Protein AF-A0A1Y3L6M6-F1 (afdb_monomer)

Structure (mmCIF, N/CA/C/O backbone):
data_AF-A0A1Y3L6M6-F1
#
_entry.id   AF-A0A1Y3L6M6-F1
#
loop_
_atom_site.group_PDB
_atom_site.id
_atom_site.type_symbol
_atom_site.label_atom_id
_atom_site.label_alt_id
_atom_site.label_comp_id
_atom_site.label_asym_id
_atom_site.label_entity_id
_atom_site.label_seq_id
_atom_site.pdbx_PDB_ins_code
_at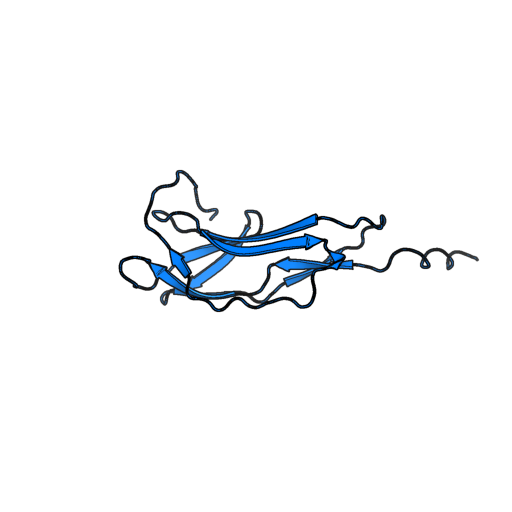om_site.Cartn_x
_atom_site.Cartn_y
_atom_site.Cartn_z
_atom_site.occupancy
_atom_site.B_iso_or_equiv
_atom_site.auth_seq_id
_atom_site.auth_comp_id
_atom_site.auth_asym_id
_atom_site.auth_atom_id
_atom_site.pdbx_PDB_model_num
ATOM 1 N N . MET A 1 1 ? 24.136 -10.661 -45.381 1.00 42.84 1 MET A N 1
ATOM 2 C CA . MET A 1 1 ? 23.139 -10.386 -44.324 1.00 42.84 1 MET A CA 1
ATOM 3 C C . MET A 1 1 ? 23.856 -9.898 -43.064 1.00 42.84 1 MET A C 1
ATOM 5 O O . MET A 1 1 ? 24.299 -10.741 -42.297 1.00 42.84 1 MET A O 1
ATOM 9 N N . PRO A 1 2 ? 24.032 -8.584 -42.835 1.00 43.69 2 PRO A N 1
ATOM 10 C CA . PRO A 1 2 ? 24.567 -8.085 -41.574 1.00 43.69 2 PRO A CA 1
ATOM 11 C C . PRO A 1 2 ? 23.488 -7.264 -40.852 1.00 43.69 2 PRO A C 1
ATOM 13 O O . PRO A 1 2 ? 23.435 -6.049 -40.976 1.00 43.69 2 PRO A O 1
ATOM 16 N N . ALA A 1 3 ? 22.595 -7.937 -40.126 1.00 48.28 3 ALA A N 1
ATOM 17 C CA . ALA A 1 3 ? 21.618 -7.298 -39.230 1.00 48.28 3 ALA A CA 1
ATOM 18 C C . ALA A 1 3 ? 21.857 -7.677 -37.752 1.00 48.28 3 ALA A C 1
ATOM 20 O O . ALA A 1 3 ? 21.025 -7.424 -36.891 1.00 48.28 3 ALA A O 1
ATOM 21 N N . LEU A 1 4 ? 23.007 -8.291 -37.454 1.00 48.91 4 LEU A N 1
ATOM 22 C CA . LEU A 1 4 ? 23.364 -8.847 -36.141 1.00 48.91 4 LEU A CA 1
ATOM 23 C C . LEU A 1 4 ? 24.325 -7.953 -35.331 1.00 48.91 4 LEU A C 1
ATOM 25 O O . LEU A 1 4 ? 24.891 -8.400 -34.341 1.00 48.91 4 LEU A O 1
ATOM 29 N N . LEU A 1 5 ? 24.504 -6.688 -35.729 1.00 48.50 5 LEU A N 1
ATOM 30 C CA . LEU A 1 5 ? 25.439 -5.734 -35.108 1.00 48.50 5 LEU A CA 1
ATOM 31 C C . LEU A 1 5 ? 24.755 -4.592 -34.324 1.00 48.50 5 LEU A C 1
ATOM 33 O O . LEU A 1 5 ? 25.382 -3.574 -34.063 1.00 48.50 5 LEU A O 1
ATOM 37 N N . LEU A 1 6 ? 23.488 -4.745 -33.918 1.00 45.31 6 LEU A N 1
ATOM 38 C CA . LEU A 1 6 ? 22.738 -3.701 -33.189 1.00 45.31 6 LEU A CA 1
ATOM 39 C C . LEU A 1 6 ? 22.472 -4.002 -31.701 1.00 45.31 6 LEU A C 1
ATOM 41 O O . LEU A 1 6 ? 21.790 -3.230 -31.040 1.00 45.31 6 LEU A O 1
ATOM 45 N N . LEU A 1 7 ? 23.033 -5.076 -31.136 1.00 48.97 7 LEU A N 1
ATOM 46 C CA . LEU A 1 7 ? 22.865 -5.409 -29.708 1.00 48.97 7 LEU A CA 1
ATOM 47 C C . LEU A 1 7 ? 24.037 -4.972 -28.809 1.00 48.97 7 LEU A C 1
ATOM 49 O O . LEU A 1 7 ? 24.056 -5.309 -27.629 1.00 48.97 7 LEU A O 1
ATOM 53 N N . GLN A 1 8 ? 25.010 -4.207 -29.319 1.00 49.69 8 GLN A N 1
ATOM 54 C CA . GLN A 1 8 ? 26.169 -3.762 -28.524 1.00 49.69 8 GLN A CA 1
ATOM 55 C C . GLN A 1 8 ? 25.938 -2.507 -27.668 1.00 49.69 8 GLN A C 1
ATOM 57 O O . GLN A 1 8 ? 26.877 -1.998 -27.066 1.00 49.69 8 GLN A O 1
ATOM 62 N N . GLY A 1 9 ? 24.708 -2.013 -27.540 1.00 52.62 9 GLY A N 1
ATOM 63 C CA . GLY A 1 9 ? 24.468 -0.816 -26.739 1.00 52.62 9 GLY A CA 1
ATOM 64 C C . GLY A 1 9 ? 23.020 -0.664 -26.330 1.00 52.62 9 GLY A C 1
ATOM 65 O O . GLY A 1 9 ? 22.339 0.177 -26.892 1.00 52.62 9 GLY A O 1
ATOM 66 N N . CYS A 1 10 ? 22.560 -1.521 -25.415 1.00 57.12 10 CYS A N 1
ATOM 67 C CA . CYS A 1 10 ? 21.504 -1.291 -24.415 1.00 57.12 10 CYS A CA 1
ATOM 68 C C . CYS A 1 10 ? 21.089 -2.654 -23.848 1.00 57.12 10 CYS A C 1
ATOM 70 O O . CYS A 1 10 ? 20.386 -3.425 -24.499 1.00 57.12 10 CYS A O 1
ATOM 72 N N . MET A 1 11 ? 21.533 -2.967 -22.630 1.00 56.09 11 MET A N 1
ATOM 73 C CA . MET A 1 11 ? 20.995 -4.112 -21.898 1.00 56.09 11 MET A CA 1
ATOM 74 C C . MET A 1 11 ? 19.552 -3.815 -21.474 1.00 56.09 11 MET A C 1
ATOM 76 O O . MET A 1 11 ? 19.265 -2.689 -21.054 1.00 56.09 11 MET A O 1
ATOM 80 N N . PRO A 1 12 ? 18.648 -4.805 -21.530 1.00 57.66 12 PRO A N 1
ATOM 81 C CA . PRO A 1 12 ? 17.304 -4.641 -21.004 1.00 57.66 12 PRO A CA 1
ATOM 82 C C . PRO A 1 12 ? 17.385 -4.358 -19.497 1.00 57.66 12 PRO A C 1
ATOM 84 O O . PRO A 1 12 ? 18.074 -5.071 -18.765 1.00 57.66 12 PRO A O 1
ATOM 87 N N . ARG A 1 13 ? 16.709 -3.308 -19.020 1.00 63.09 13 ARG A N 1
ATOM 88 C CA . ARG A 1 13 ? 16.744 -2.931 -17.599 1.00 63.09 13 ARG A CA 1
ATOM 89 C C . ARG A 1 13 ? 15.508 -3.465 -16.889 1.00 63.09 13 ARG A C 1
ATOM 91 O O . ARG A 1 13 ? 14.373 -3.215 -17.290 1.00 63.09 13 ARG A O 1
ATOM 98 N N . SER A 1 14 ? 15.717 -4.214 -15.811 1.00 61.31 14 SER A N 1
ATOM 99 C CA . SER A 1 14 ? 14.636 -4.560 -14.891 1.00 61.31 14 SER A CA 1
ATOM 100 C C . SER A 1 14 ? 14.338 -3.363 -13.997 1.00 61.31 14 SER A C 1
ATOM 102 O O . SER A 1 14 ? 15.238 -2.875 -13.319 1.00 61.31 14 SER A O 1
ATOM 104 N N . VAL A 1 15 ? 13.085 -2.924 -13.959 1.00 68.50 15 VAL A N 1
ATOM 105 C CA . VAL A 1 15 ? 12.618 -1.897 -13.025 1.00 68.50 15 VAL A CA 1
ATOM 106 C C . VAL A 1 15 ? 11.752 -2.578 -11.972 1.00 68.50 15 VAL A C 1
ATOM 108 O O . VAL A 1 15 ? 10.888 -3.406 -12.286 1.00 68.50 15 VAL A O 1
ATOM 111 N N . ILE A 1 16 ? 12.001 -2.264 -10.703 1.00 66.88 16 ILE A N 1
ATOM 112 C CA . ILE A 1 16 ? 11.103 -2.668 -9.621 1.00 66.88 16 ILE A CA 1
ATOM 113 C C . ILE A 1 16 ? 9.828 -1.838 -9.770 1.00 66.88 16 ILE A C 1
ATOM 115 O O . ILE A 1 16 ? 9.911 -0.618 -9.827 1.00 66.88 16 ILE A O 1
ATOM 119 N N . VAL A 1 17 ? 8.675 -2.498 -9.890 1.00 71.75 17 VAL A N 1
ATOM 120 C CA . VAL A 1 17 ? 7.369 -1.825 -10.000 1.00 71.75 17 VAL A CA 1
ATOM 121 C C . VAL A 1 17 ? 6.909 -1.398 -8.617 1.00 71.75 17 VAL A C 1
ATOM 123 O O . VAL A 1 17 ? 6.598 -0.240 -8.413 1.00 71.75 17 VAL A O 1
ATOM 126 N N . HIS A 1 18 ? 6.971 -2.316 -7.656 1.00 78.38 18 HIS A N 1
ATOM 127 C CA . HIS A 1 18 ? 6.827 -2.020 -6.238 1.00 78.38 18 HIS A CA 1
ATOM 128 C C . HIS A 1 18 ? 7.558 -3.082 -5.411 1.00 78.38 18 HIS A C 1
ATOM 130 O O . HIS A 1 18 ? 7.793 -4.213 -5.862 1.00 78.38 18 HIS A O 1
ATOM 136 N N . ASP A 1 19 ? 7.917 -2.713 -4.186 1.00 84.69 19 ASP A N 1
ATOM 137 C CA . ASP A 1 19 ? 8.391 -3.666 -3.188 1.00 84.69 19 ASP A CA 1
ATOM 138 C C . ASP A 1 19 ? 7.238 -4.545 -2.675 1.00 84.69 19 ASP A C 1
ATOM 140 O O . ASP A 1 19 ? 6.058 -4.304 -2.943 1.00 84.69 19 ASP A O 1
ATOM 144 N N . GLY A 1 20 ? 7.593 -5.619 -1.979 1.00 89.88 20 GLY A N 1
ATOM 145 C CA . GLY A 1 20 ? 6.629 -6.470 -1.303 1.00 89.88 20 GLY A CA 1
ATOM 146 C C . GLY A 1 20 ? 6.220 -5.892 0.047 1.00 89.88 20 GLY A C 1
ATOM 147 O O . GLY A 1 20 ? 6.923 -5.068 0.634 1.00 89.88 20 GLY A O 1
ATOM 148 N N . LEU A 1 21 ? 5.103 -6.380 0.567 1.00 93.69 21 LEU A N 1
ATOM 149 C CA . LEU A 1 21 ? 4.563 -5.998 1.864 1.00 93.69 21 LEU A CA 1
ATOM 150 C C . LEU A 1 21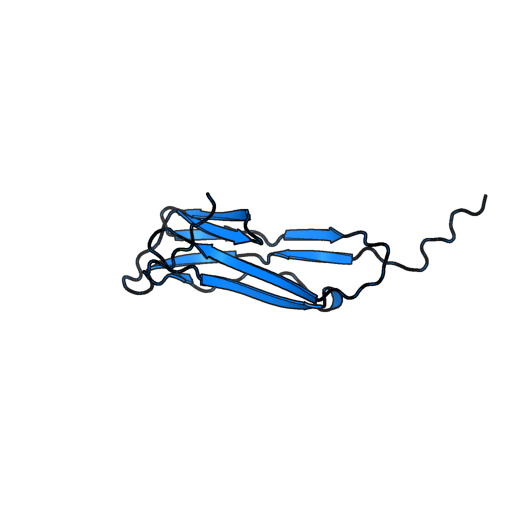 ? 4.052 -7.258 2.566 1.00 93.69 21 LEU A C 1
ATOM 152 O O . LEU A 1 21 ? 3.311 -8.028 1.965 1.00 93.69 21 LEU A O 1
ATOM 156 N N . ASP A 1 22 ? 4.454 -7.484 3.810 1.00 95.38 22 ASP A N 1
ATOM 157 C CA . ASP A 1 22 ? 3.959 -8.582 4.648 1.00 95.38 22 ASP A CA 1
ATOM 158 C C . ASP A 1 22 ? 3.771 -8.048 6.067 1.00 95.38 22 ASP A C 1
ATOM 160 O O . ASP A 1 22 ? 4.713 -7.970 6.853 1.00 95.38 22 ASP A O 1
ATOM 164 N N . THR A 1 23 ? 2.573 -7.544 6.348 1.00 94.81 23 THR A N 1
ATOM 165 C CA . THR A 1 23 ? 2.324 -6.698 7.520 1.00 94.81 23 THR A CA 1
ATOM 166 C C . THR A 1 23 ? 0.887 -6.805 8.023 1.00 94.81 23 THR A C 1
ATOM 168 O O . THR A 1 23 ? 0.026 -7.431 7.408 1.00 94.81 23 THR A O 1
ATOM 171 N N . THR A 1 24 ? 0.623 -6.171 9.161 1.00 97.00 24 THR A N 1
ATOM 172 C CA . THR A 1 24 ? -0.710 -5.918 9.700 1.00 97.00 24 THR A CA 1
ATOM 173 C C . THR A 1 24 ? -0.953 -4.414 9.780 1.00 97.00 24 THR A C 1
ATOM 175 O O . THR A 1 24 ? -0.120 -3.662 10.290 1.00 97.00 24 THR A O 1
ATOM 178 N N . VAL A 1 25 ? -2.116 -3.982 9.302 1.00 97.25 25 VAL A N 1
ATOM 179 C CA . VAL A 1 25 ? -2.599 -2.610 9.416 1.00 97.25 25 VAL A CA 1
ATOM 180 C C . VAL A 1 25 ? -3.508 -2.499 10.630 1.00 97.25 25 VAL A C 1
ATOM 182 O O . VAL A 1 25 ? -4.454 -3.271 10.791 1.00 97.25 25 VAL A O 1
ATOM 185 N N . VAL A 1 26 ? -3.230 -1.515 11.476 1.00 97.50 26 VAL A N 1
ATOM 186 C CA . VAL A 1 26 ? -3.981 -1.238 12.698 1.00 97.50 26 VAL A CA 1
ATOM 187 C C . VAL A 1 26 ? -4.379 0.228 12.760 1.00 97.50 26 VAL A C 1
ATOM 189 O O . VAL A 1 26 ? -3.743 1.098 12.166 1.00 97.50 26 VAL A O 1
ATOM 192 N N . ASP A 1 27 ? -5.416 0.522 13.528 1.00 96.50 27 ASP A N 1
ATOM 193 C CA . ASP A 1 27 ? -5.719 1.882 13.950 1.00 96.50 27 ASP A CA 1
ATOM 194 C C . ASP A 1 27 ? -4.644 2.334 14.948 1.00 96.50 27 ASP A C 1
ATOM 196 O O . ASP A 1 27 ? -4.371 1.655 15.944 1.00 96.50 27 ASP A O 1
ATOM 200 N N . ARG A 1 28 ? -3.999 3.474 14.683 1.00 95.44 28 ARG A N 1
ATOM 201 C CA . ARG A 1 28 ? -2.865 3.951 15.489 1.00 95.44 28 ARG A CA 1
ATOM 202 C C . ARG A 1 28 ? -3.237 4.199 16.951 1.00 95.44 28 ARG A C 1
ATOM 204 O O . ARG A 1 28 ? -2.376 4.050 17.817 1.00 95.44 28 ARG A O 1
ATOM 211 N N . HIS A 1 29 ? -4.488 4.567 17.221 1.00 94.19 29 HIS A N 1
ATOM 212 C CA . HIS A 1 29 ? -4.962 4.910 18.556 1.00 94.19 29 HIS A CA 1
ATOM 213 C C . HIS A 1 29 ? -5.471 3.682 19.313 1.00 94.19 29 HIS A C 1
ATOM 215 O O . HIS A 1 29 ? -5.016 3.402 20.419 1.00 94.19 29 HIS A O 1
ATOM 221 N N . THR A 1 30 ? -6.385 2.924 18.710 1.00 95.81 30 THR A N 1
ATOM 222 C CA . THR A 1 30 ? -7.014 1.765 19.370 1.00 95.81 30 THR A CA 1
ATOM 223 C C . THR A 1 30 ? -6.171 0.496 19.285 1.00 95.81 30 THR A C 1
ATOM 225 O O . THR A 1 30 ? -6.460 -0.470 19.988 1.00 95.81 30 THR A O 1
ATOM 228 N N . ARG A 1 31 ? -5.147 0.477 18.417 1.00 95.94 31 ARG A N 1
ATOM 229 C CA . ARG A 1 31 ? -4.329 -0.699 18.074 1.00 95.94 31 ARG A CA 1
ATOM 230 C C . ARG A 1 31 ? -5.131 -1.881 17.521 1.00 95.94 31 ARG A C 1
ATOM 232 O O . ARG A 1 31 ? -4.577 -2.967 17.367 1.00 95.94 31 ARG A O 1
ATOM 239 N N . GLN A 1 32 ? -6.408 -1.683 17.195 1.00 97.25 32 GLN A N 1
ATOM 240 C CA . GLN A 1 32 ? -7.241 -2.722 16.603 1.00 97.25 32 GLN A CA 1
ATOM 241 C C . GLN A 1 32 ? -6.890 -2.919 15.124 1.00 97.25 32 GLN A C 1
ATOM 243 O O . GLN A 1 32 ? -6.604 -1.932 14.438 1.00 97.25 32 GLN A O 1
ATOM 248 N N . PRO A 1 33 ? -6.930 -4.160 14.610 1.00 97.12 33 PRO A N 1
ATOM 249 C CA . PRO A 1 33 ? -6.716 -4.421 13.195 1.00 97.12 33 PRO A CA 1
ATOM 250 C C . PRO A 1 33 ? -7.748 -3.731 12.304 1.00 97.12 33 PRO A C 1
ATOM 252 O O . PRO A 1 33 ? -8.930 -3.648 12.642 1.00 97.12 33 PRO A O 1
ATOM 255 N N . LEU A 1 34 ? -7.300 -3.267 11.139 1.00 96.62 34 LEU A N 1
ATOM 256 C CA . LEU A 1 34 ? -8.143 -2.595 10.156 1.00 96.62 34 LEU A CA 1
ATOM 257 C C . LEU A 1 34 ? -8.309 -3.449 8.909 1.00 96.62 34 LEU A C 1
ATOM 259 O O . LEU A 1 34 ? -7.376 -3.602 8.125 1.00 96.62 34 LEU A O 1
ATOM 263 N N . ALA A 1 35 ? -9.527 -3.933 8.689 1.00 96.62 35 ALA A N 1
ATOM 264 C CA . ALA A 1 35 ? -9.900 -4.651 7.477 1.00 96.62 35 ALA A CA 1
ATOM 265 C C . ALA A 1 35 ? -10.200 -3.709 6.307 1.00 96.62 35 ALA A C 1
ATOM 267 O O . ALA A 1 35 ? -10.652 -2.581 6.520 1.00 96.62 35 ALA A O 1
ATOM 268 N N . GLY A 1 36 ? -10.005 -4.171 5.070 1.00 95.38 36 GLY A N 1
ATOM 269 C CA . GLY A 1 36 ? -10.364 -3.423 3.861 1.00 95.38 36 GLY A CA 1
ATOM 270 C C . GLY A 1 36 ? -9.580 -2.121 3.668 1.00 95.38 36 GLY A C 1
ATOM 271 O O . GLY A 1 36 ? -10.133 -1.146 3.170 1.00 95.38 36 GLY A O 1
ATOM 272 N N . VAL A 1 37 ? -8.328 -2.071 4.120 1.00 95.88 37 VAL A N 1
ATOM 273 C CA . VAL A 1 37 ? -7.376 -1.004 3.786 1.00 95.88 37 VAL A CA 1
ATOM 274 C C . VAL A 1 37 ? -6.823 -1.302 2.399 1.00 95.88 37 VAL A C 1
ATOM 276 O O . VAL A 1 37 ? -6.289 -2.389 2.189 1.00 95.88 37 VAL A O 1
ATOM 279 N N . SER A 1 38 ? -6.927 -0.357 1.471 1.00 96.19 38 SER A N 1
ATOM 280 C CA . SER A 1 38 ? -6.339 -0.466 0.135 1.00 96.19 38 SER A CA 1
ATOM 281 C C . SER A 1 38 ? -4.862 -0.091 0.180 1.00 96.19 38 SER A C 1
ATOM 283 O O . SER A 1 38 ? -4.514 0.980 0.674 1.00 96.19 38 SER A O 1
ATOM 285 N N . ILE A 1 39 ? -3.998 -0.949 -0.360 1.00 95.19 39 ILE A N 1
ATOM 286 C CA . ILE A 1 39 ? -2.614 -0.600 -0.684 1.00 95.19 39 ILE A CA 1
ATOM 287 C C . ILE A 1 39 ? -2.564 -0.182 -2.142 1.00 95.19 39 ILE A C 1
ATOM 289 O O . ILE A 1 39 ? -3.000 -0.928 -3.021 1.00 95.19 39 ILE A O 1
ATOM 293 N N . ILE A 1 40 ? -2.042 1.011 -2.380 1.00 93.25 40 ILE A N 1
ATOM 294 C CA . ILE A 1 40 ? -2.085 1.692 -3.664 1.00 93.25 40 ILE A CA 1
ATOM 295 C C . ILE A 1 40 ? -0.661 1.876 -4.172 1.00 93.25 40 ILE A C 1
ATOM 297 O O . ILE A 1 40 ? 0.186 2.385 -3.443 1.00 93.25 40 ILE A O 1
ATOM 301 N N . ASP A 1 41 ? -0.434 1.514 -5.428 1.00 89.88 41 ASP A N 1
ATOM 302 C CA . ASP A 1 41 ? 0.778 1.818 -6.185 1.00 89.88 41 ASP A CA 1
ATOM 303 C C . ASP A 1 41 ? 0.389 2.669 -7.398 1.00 89.88 41 ASP A C 1
ATOM 305 O O . ASP A 1 41 ? -0.460 2.266 -8.195 1.00 89.88 41 ASP A O 1
ATOM 309 N N . ALA A 1 42 ? 0.948 3.876 -7.509 1.00 85.12 42 ALA A N 1
ATOM 310 C CA . ALA A 1 42 ? 0.672 4.819 -8.601 1.00 85.12 42 ALA A CA 1
ATOM 311 C C . ALA A 1 42 ? -0.832 5.018 -8.933 1.00 85.12 42 ALA A C 1
ATOM 313 O O . ALA A 1 42 ? -1.210 5.182 -10.092 1.00 85.12 42 ALA A O 1
ATOM 314 N N . GLY A 1 43 ? -1.701 5.008 -7.915 1.00 86.62 43 GLY A N 1
ATOM 315 C CA . GLY A 1 43 ? -3.155 5.186 -8.059 1.00 86.62 43 GLY A CA 1
ATOM 316 C C . GLY A 1 43 ? -3.955 3.900 -8.298 1.00 86.62 43 GLY A C 1
ATOM 317 O O . GLY A 1 43 ? -5.181 3.957 -8.343 1.00 86.62 43 GLY A O 1
ATOM 318 N N . VAL A 1 44 ? -3.296 2.744 -8.401 1.00 89.88 44 VAL A N 1
ATOM 319 C CA . VAL A 1 44 ? -3.934 1.434 -8.590 1.00 89.88 44 VAL A CA 1
ATOM 320 C C . VAL A 1 44 ? -3.905 0.639 -7.289 1.00 89.88 44 VAL A C 1
ATOM 322 O O . VAL A 1 44 ? -2.869 0.552 -6.634 1.00 89.88 44 VAL A O 1
ATOM 325 N N . VAL A 1 45 ? -5.027 0.019 -6.921 1.00 93.12 45 VAL A N 1
ATOM 326 C CA . VAL A 1 45 ? -5.085 -0.890 -5.768 1.00 93.12 45 VAL A CA 1
ATOM 327 C C . VAL A 1 45 ? -4.362 -2.194 -6.111 1.00 93.12 45 VAL A C 1
ATOM 329 O O . VAL A 1 45 ? -4.771 -2.923 -7.012 1.00 93.12 45 VAL A O 1
ATOM 332 N N . VAL A 1 46 ? -3.292 -2.497 -5.376 1.00 92.94 46 VAL A N 1
ATOM 333 C CA . VAL A 1 46 ? -2.450 -3.690 -5.582 1.00 92.94 46 VAL A CA 1
ATOM 334 C C . VAL A 1 46 ? -2.637 -4.756 -4.503 1.00 92.94 46 VAL A C 1
ATOM 336 O O . VAL A 1 46 ? -2.343 -5.924 -4.741 1.00 92.94 46 VAL A O 1
ATOM 339 N N . ALA A 1 47 ? -3.154 -4.381 -3.332 1.00 94.69 47 AL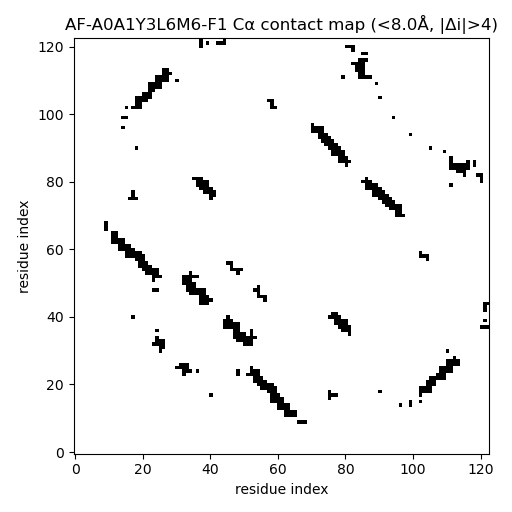A A N 1
ATOM 340 C CA . ALA A 1 47 ? -3.541 -5.309 -2.272 1.00 94.69 47 ALA A CA 1
ATOM 341 C C . ALA A 1 47 ? -4.624 -4.693 -1.378 1.00 94.69 47 ALA A C 1
ATOM 343 O O . ALA A 1 47 ? -4.810 -3.475 -1.355 1.00 94.69 47 ALA A O 1
ATOM 344 N N . ARG A 1 48 ? -5.318 -5.534 -0.605 1.00 96.44 48 ARG A N 1
ATOM 345 C CA . ARG A 1 48 ? -6.230 -5.094 0.455 1.00 96.44 48 ARG A CA 1
ATOM 346 C C . ARG A 1 48 ? -5.986 -5.873 1.737 1.00 96.44 48 ARG A C 1
ATOM 348 O O . ARG A 1 48 ? -5.641 -7.051 1.671 1.00 96.44 48 ARG A O 1
ATOM 355 N N . SER A 1 49 ? -6.187 -5.226 2.882 1.00 97.31 49 SER A N 1
ATOM 356 C CA . SER A 1 49 ? -6.104 -5.913 4.168 1.00 97.31 49 SER A CA 1
ATOM 357 C C . SER A 1 49 ? -7.308 -6.822 4.422 1.00 97.31 49 SER A C 1
ATOM 359 O O . SER A 1 49 ? -8.451 -6.466 4.111 1.00 97.31 49 SER A O 1
ATOM 361 N N . ASP A 1 50 ? -7.052 -7.994 4.998 1.00 97.06 50 ASP A N 1
ATOM 362 C CA . ASP A 1 50 ? -8.085 -8.965 5.367 1.00 97.06 50 ASP A CA 1
ATOM 363 C C . ASP A 1 50 ? -8.826 -8.588 6.668 1.00 97.06 50 ASP A C 1
ATOM 365 O O . ASP A 1 50 ? -8.597 -7.534 7.261 1.00 97.06 50 ASP A O 1
ATOM 369 N N . ALA A 1 51 ? -9.721 -9.459 7.144 1.00 95.75 51 ALA A N 1
ATOM 370 C CA . ALA A 1 51 ? -10.474 -9.247 8.386 1.00 95.75 51 ALA A CA 1
ATOM 371 C C . ALA A 1 51 ? -9.588 -9.089 9.641 1.00 95.75 51 ALA A C 1
ATOM 373 O O . ALA A 1 51 ? -10.024 -8.513 10.635 1.00 95.75 51 ALA A O 1
ATOM 374 N N . GLN A 1 52 ? -8.352 -9.590 9.598 1.00 97.19 52 GLN A N 1
ATOM 375 C CA . GLN A 1 52 ? -7.352 -9.486 10.661 1.00 97.19 52 GLN A CA 1
ATOM 376 C C . GLN A 1 5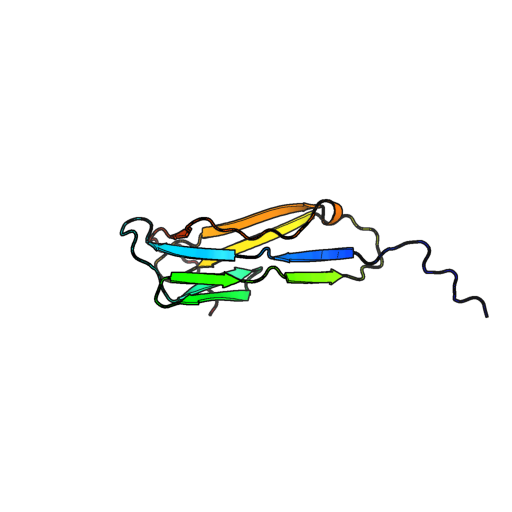2 ? -6.377 -8.325 10.418 1.00 97.19 52 GLN A C 1
ATOM 378 O O . GLN A 1 52 ? -5.368 -8.220 11.112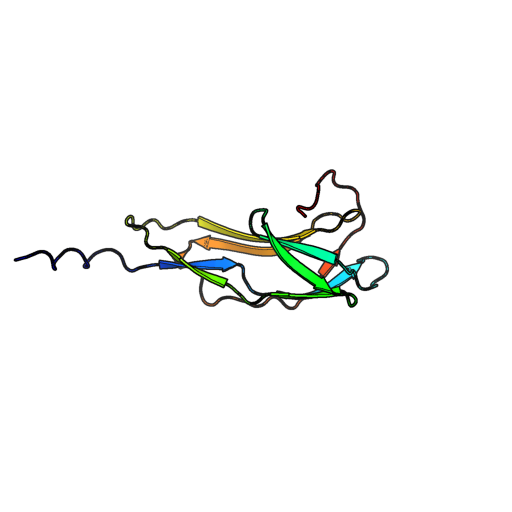 1.00 97.19 52 GLN A O 1
ATOM 383 N N . GLY A 1 53 ? -6.656 -7.465 9.435 1.00 96.31 53 GLY A N 1
ATOM 384 C CA . GLY A 1 53 ? -5.804 -6.354 9.034 1.00 96.31 53 GLY A CA 1
ATOM 385 C C . GLY A 1 53 ? -4.524 -6.771 8.316 1.00 96.31 53 GLY A C 1
ATOM 386 O O . GLY A 1 53 ? -3.671 -5.918 8.080 1.00 96.31 53 GLY A O 1
ATOM 387 N N . ARG A 1 54 ? -4.357 -8.046 7.955 1.00 97.44 54 ARG A N 1
ATOM 388 C CA . ARG A 1 54 ? -3.130 -8.541 7.322 1.00 97.44 54 ARG A CA 1
ATOM 389 C C . ARG A 1 54 ? -3.091 -8.170 5.854 1.00 97.44 54 ARG A C 1
ATOM 391 O O . ARG A 1 54 ? -4.105 -8.240 5.164 1.00 97.44 54 ARG A O 1
ATOM 398 N N . VAL A 1 55 ? -1.905 -7.825 5.376 1.00 96.88 55 VAL A N 1
ATOM 399 C CA . VAL A 1 55 ? -1.626 -7.546 3.972 1.00 96.88 55 VAL A CA 1
ATOM 400 C C . VAL A 1 55 ? -0.418 -8.359 3.548 1.00 96.88 55 VAL A C 1
ATOM 402 O O . VAL A 1 55 ? 0.640 -8.258 4.165 1.00 96.88 55 VAL A O 1
ATOM 405 N N . GLN A 1 56 ? -0.579 -9.112 2.463 1.00 95.75 56 GLN A N 1
ATOM 406 C CA . GLN A 1 56 ? 0.510 -9.791 1.778 1.00 95.75 56 GLN A CA 1
ATOM 407 C C . GLN A 1 56 ? 0.531 -9.358 0.316 1.00 95.75 56 GLN A C 1
ATOM 409 O O . GLN A 1 56 ? -0.447 -9.513 -0.413 1.00 95.75 56 GLN A O 1
ATOM 414 N N . LEU A 1 57 ? 1.662 -8.810 -0.102 1.00 93.88 57 LEU A N 1
ATOM 415 C CA . LEU A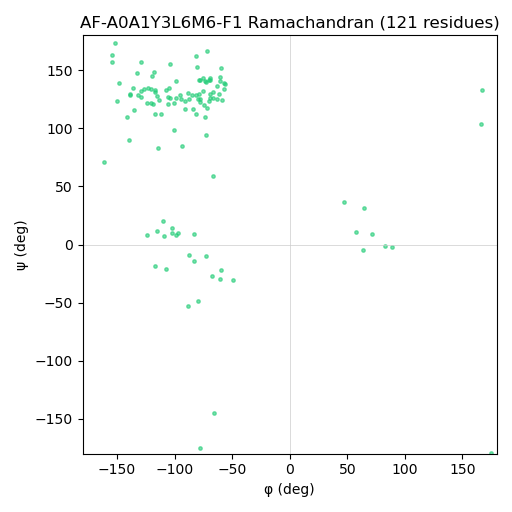 1 57 ? 1.939 -8.354 -1.452 1.00 93.88 57 LEU A CA 1
ATOM 416 C C . LEU A 1 57 ? 3.330 -8.851 -1.826 1.00 93.88 57 LEU A C 1
ATOM 418 O O . LEU A 1 57 ? 4.328 -8.462 -1.220 1.00 93.88 57 LEU A O 1
ATOM 422 N N . ALA A 1 58 ? 3.409 -9.717 -2.831 1.00 91.69 58 ALA A N 1
ATOM 423 C CA . ALA A 1 58 ? 4.695 -10.120 -3.375 1.00 91.69 58 ALA A CA 1
ATOM 424 C C . ALA A 1 58 ? 5.339 -8.936 -4.123 1.00 91.69 58 ALA A C 1
ATOM 426 O O . ALA A 1 58 ? 4.631 -8.200 -4.814 1.00 91.69 58 ALA A O 1
ATOM 427 N N . PRO A 1 59 ? 6.666 -8.745 -4.030 1.00 88.31 59 PRO A N 1
ATOM 428 C CA . PRO A 1 59 ? 7.348 -7.735 -4.828 1.00 88.31 59 PRO A CA 1
ATOM 429 C C . PRO A 1 59 ? 7.174 -8.031 -6.320 1.00 88.31 59 PRO A C 1
ATOM 431 O O . PRO A 1 59 ? 7.277 -9.186 -6.746 1.00 88.31 59 PRO A O 1
ATOM 434 N N . ARG A 1 60 ? 6.976 -6.989 -7.132 1.00 84.81 60 ARG A N 1
ATOM 435 C CA . ARG A 1 60 ? 6.811 -7.133 -8.584 1.00 84.81 60 ARG A CA 1
ATOM 436 C C . ARG A 1 60 ? 7.877 -6.357 -9.338 1.00 84.81 60 ARG A C 1
ATOM 438 O O . ARG A 1 60 ? 8.149 -5.189 -9.070 1.00 84.81 60 ARG A O 1
ATOM 445 N N . ARG A 1 61 ? 8.461 -7.014 -10.338 1.00 78.62 61 ARG A N 1
ATOM 446 C CA . ARG A 1 61 ? 9.443 -6.437 -11.261 1.00 78.62 61 ARG A CA 1
ATOM 447 C C . ARG A 1 61 ? 8.914 -6.518 -12.677 1.00 78.62 61 ARG A C 1
ATOM 449 O O . ARG A 1 61 ? 8.260 -7.494 -13.036 1.00 78.62 61 ARG A O 1
ATOM 456 N N . THR A 1 62 ? 9.225 -5.508 -13.473 1.00 74.25 62 THR A N 1
ATOM 457 C CA . THR A 1 62 ? 8.926 -5.505 -14.902 1.00 74.25 62 THR A CA 1
ATOM 458 C C . THR A 1 62 ? 10.204 -5.216 -15.662 1.00 74.25 62 THR A C 1
ATOM 460 O O . THR A 1 62 ? 10.965 -4.314 -15.312 1.00 74.25 62 THR A O 1
ATOM 463 N N . LEU A 1 63 ? 10.451 -6.001 -16.704 1.00 71.25 63 LEU A N 1
ATOM 464 C CA . LEU A 1 63 ? 11.508 -5.706 -17.653 1.00 71.25 63 LEU A CA 1
ATOM 465 C C . LEU A 1 63 ? 11.042 -4.552 -18.539 1.00 71.25 63 LEU A C 1
ATOM 467 O O . LEU A 1 63 ? 10.021 -4.677 -19.215 1.00 71.25 63 LEU A O 1
ATOM 471 N N . LYS A 1 64 ? 11.777 -3.441 -18.538 1.00 64.94 64 LYS A N 1
ATOM 472 C CA . LYS A 1 64 ? 11.540 -2.341 -19.469 1.00 64.94 64 LYS A CA 1
ATOM 473 C C . LYS A 1 64 ? 12.630 -2.346 -20.533 1.00 64.94 64 LYS A C 1
ATOM 475 O O . LYS A 1 64 ? 13.823 -2.266 -20.240 1.00 64.94 64 LYS A O 1
ATOM 480 N N . LEU A 1 65 ? 12.192 -2.476 -21.780 1.00 61.91 65 LEU A N 1
ATOM 481 C CA . LEU A 1 65 ? 13.038 -2.370 -22.962 1.00 61.91 65 LEU A CA 1
ATOM 482 C C . LEU A 1 65 ? 12.982 -0.923 -23.440 1.00 61.91 65 LEU A C 1
ATOM 484 O O . LEU A 1 65 ? 12.150 -0.570 -24.271 1.00 61.91 65 LEU A O 1
ATOM 488 N N . GLU A 1 66 ? 13.823 -0.074 -22.858 1.00 58.44 66 GLU A N 1
ATOM 489 C CA . GLU A 1 66 ? 13.922 1.326 -23.262 1.00 58.44 66 GLU A CA 1
ATOM 490 C C . GLU A 1 66 ? 15.159 1.497 -24.162 1.00 58.44 66 GLU A C 1
ATOM 492 O O . GLU A 1 66 ? 16.263 1.143 -23.747 1.00 58.44 66 GLU A O 1
ATOM 497 N N . PRO A 1 67 ? 14.997 1.986 -25.409 1.00 51.44 67 PRO A N 1
ATOM 498 C CA . PRO A 1 67 ? 16.084 2.077 -26.390 1.00 51.44 67 PRO A CA 1
ATOM 499 C C . PRO A 1 67 ? 17.096 3.189 -26.083 1.00 51.44 67 PRO A C 1
ATOM 501 O O . PRO A 1 67 ? 18.141 3.268 -26.723 1.00 51.44 67 PRO A O 1
ATOM 504 N N . LEU A 1 68 ? 16.792 4.062 -25.122 1.00 52.44 68 LEU A N 1
ATOM 505 C CA . LEU A 1 68 ? 17.677 5.122 -24.664 1.00 52.44 68 LEU A CA 1
ATOM 506 C C . LEU A 1 68 ? 18.228 4.722 -23.296 1.00 52.44 68 LEU A C 1
ATOM 508 O O . LEU A 1 68 ? 17.458 4.427 -22.383 1.00 52.44 68 LEU A O 1
ATOM 512 N N . MET A 1 69 ? 19.558 4.736 -23.152 1.00 52.12 69 MET A N 1
ATOM 513 C CA . MET A 1 69 ? 20.280 4.545 -21.887 1.00 52.12 69 MET A CA 1
ATOM 514 C C . MET A 1 69 ? 20.020 5.714 -20.920 1.00 52.12 69 MET A C 1
ATOM 516 O O . MET A 1 69 ? 20.941 6.411 -20.512 1.00 52.12 69 MET A O 1
ATOM 520 N N . GLY A 1 70 ? 18.767 5.962 -20.555 1.00 56.50 70 GLY A N 1
ATOM 521 C CA . GLY A 1 70 ? 18.411 6.943 -19.544 1.00 56.50 70 GLY A CA 1
ATOM 522 C C . GLY A 1 70 ? 18.519 6.310 -18.167 1.00 56.50 70 GLY A C 1
ATOM 523 O O . GLY A 1 70 ? 17.816 5.343 -17.861 1.00 56.50 70 GLY A O 1
ATOM 524 N N . GLU A 1 71 ? 19.414 6.820 -17.329 1.00 62.16 71 GLU A N 1
ATOM 525 C CA . GLU A 1 71 ? 19.163 6.760 -15.893 1.00 62.16 71 GLU A CA 1
ATOM 526 C C . GLU A 1 71 ? 17.852 7.512 -15.654 1.00 62.16 71 GLU A C 1
ATOM 528 O O . GLU A 1 71 ? 17.677 8.646 -16.104 1.00 62.16 71 GLU A O 1
ATOM 533 N N . ALA A 1 72 ? 16.891 6.849 -15.024 1.00 67.62 72 ALA A N 1
ATOM 534 C CA . ALA A 1 72 ? 15.613 7.449 -14.679 1.00 67.62 72 ALA A CA 1
ATOM 535 C C . ALA A 1 72 ? 15.516 7.491 -13.162 1.00 67.62 72 ALA A C 1
ATOM 537 O O . ALA A 1 72 ? 15.725 6.470 -12.504 1.00 67.62 72 ALA A O 1
ATOM 538 N N . ASN A 1 73 ? 15.220 8.663 -12.606 1.00 69.81 73 ASN A N 1
ATOM 539 C CA . ASN A 1 73 ? 14.915 8.767 -11.189 1.00 69.81 73 ASN A CA 1
ATOM 540 C C . ASN A 1 73 ? 13.517 8.178 -10.990 1.00 69.81 73 ASN A C 1
ATOM 542 O O . ASN A 1 73 ? 12.527 8.716 -11.487 1.00 69.81 73 ASN A O 1
ATOM 546 N N . VAL A 1 74 ? 13.458 7.024 -10.342 1.00 71.94 74 VAL A N 1
ATOM 547 C CA . VAL A 1 74 ? 12.224 6.310 -10.051 1.00 71.94 74 VAL A CA 1
ATOM 548 C C . VAL A 1 74 ? 11.842 6.630 -8.614 1.00 71.94 74 VAL A C 1
ATOM 550 O O . VAL A 1 74 ? 12.691 6.743 -7.732 1.00 71.94 74 VAL A O 1
ATOM 553 N N . MET A 1 75 ? 10.547 6.805 -8.386 1.00 76.31 75 MET A N 1
ATOM 554 C CA . MET A 1 75 ? 9.963 6.859 -7.057 1.00 76.31 75 MET A CA 1
ATOM 555 C C . MET A 1 75 ? 8.939 5.736 -6.976 1.00 76.31 75 MET A C 1
ATOM 557 O O . MET A 1 75 ? 8.017 5.675 -7.786 1.00 76.31 75 MET A O 1
ATOM 561 N N . LEU A 1 76 ? 9.134 4.842 -6.018 1.00 77.94 76 LEU A N 1
ATOM 562 C CA . LEU A 1 76 ? 8.206 3.780 -5.665 1.00 77.94 76 LEU A CA 1
ATOM 563 C C . LEU A 1 76 ? 7.527 4.210 -4.380 1.00 77.94 76 LEU A C 1
ATOM 565 O O . LEU A 1 76 ? 8.221 4.542 -3.419 1.00 77.94 76 LEU A O 1
ATOM 569 N N . ASN A 1 77 ? 6.201 4.221 -4.370 1.00 86.44 77 ASN A N 1
ATOM 570 C CA . ASN A 1 77 ? 5.436 4.602 -3.196 1.00 86.44 77 ASN A CA 1
ATOM 571 C C . ASN A 1 77 ? 4.208 3.702 -3.079 1.00 86.44 77 ASN A C 1
ATOM 573 O O . ASN A 1 77 ? 3.282 3.812 -3.881 1.00 86.44 77 ASN A O 1
ATOM 577 N N . LEU A 1 78 ? 4.215 2.826 -2.076 1.00 91.50 78 LEU A N 1
ATOM 578 C CA . LEU A 1 78 ? 3.016 2.136 -1.631 1.00 91.50 78 LEU A CA 1
ATOM 579 C C . LEU A 1 78 ? 2.313 3.002 -0.594 1.00 91.50 78 LEU A C 1
ATOM 581 O O . LEU A 1 78 ? 2.892 3.350 0.436 1.00 91.50 78 LEU A O 1
ATOM 585 N N . LEU A 1 79 ? 1.042 3.289 -0.840 1.00 93.31 79 LEU A N 1
ATOM 586 C CA . LEU A 1 79 ? 0.197 4.090 0.034 1.00 93.31 79 LEU A CA 1
ATOM 587 C C . LEU A 1 79 ? -0.911 3.217 0.626 1.00 93.31 79 LEU A C 1
ATOM 589 O O . LEU A 1 79 ? -1.681 2.612 -0.114 1.00 93.31 79 LEU A O 1
ATOM 593 N N . ALA A 1 80 ? -1.025 3.172 1.950 1.00 94.75 80 ALA A N 1
ATOM 594 C CA . ALA A 1 80 ? -2.187 2.600 2.617 1.00 94.75 80 ALA A CA 1
ATOM 595 C C . ALA A 1 80 ? -3.295 3.649 2.731 1.00 94.75 80 ALA A C 1
ATOM 597 O O . ALA A 1 80 ? -3.070 4.756 3.227 1.00 94.75 80 ALA A O 1
ATOM 598 N N . CYS A 1 81 ? -4.497 3.288 2.294 1.00 94.62 81 CYS A N 1
ATOM 599 C CA . CYS A 1 81 ? -5.655 4.166 2.283 1.00 94.62 81 CYS A CA 1
ATOM 600 C C . CYS A 1 81 ? -6.900 3.438 2.784 1.00 94.62 81 CYS A C 1
ATOM 602 O O . CYS A 1 81 ? -7.184 2.304 2.392 1.00 94.62 81 CYS A O 1
ATOM 604 N N . LYS A 1 82 ? -7.657 4.106 3.652 1.00 93.88 82 LYS A N 1
ATOM 605 C CA . LYS A 1 82 ? -8.971 3.662 4.109 1.00 93.88 82 LYS A CA 1
ATOM 606 C C . LYS A 1 82 ? -9.838 4.881 4.400 1.00 93.88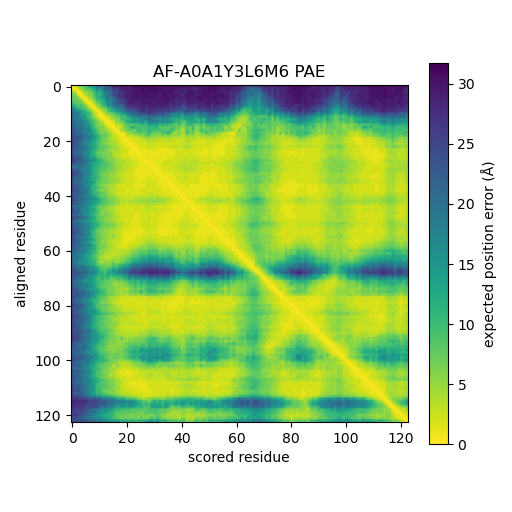 82 LYS A C 1
ATOM 608 O O . LYS A 1 82 ? -9.364 5.827 5.023 1.00 93.88 82 LYS A O 1
ATOM 613 N N . ASP A 1 83 ? -11.108 4.833 4.018 1.00 90.75 83 ASP A N 1
ATOM 614 C CA . ASP A 1 83 ? -12.044 5.921 4.303 1.00 90.75 83 ASP A CA 1
ATOM 615 C C . ASP A 1 83 ? -12.128 6.213 5.810 1.00 90.75 83 ASP A C 1
ATOM 617 O O . ASP A 1 83 ? -12.215 5.305 6.641 1.00 90.75 83 ASP A O 1
ATOM 621 N N . GLY A 1 84 ? -12.077 7.500 6.163 1.00 90.19 84 GLY A N 1
ATOM 622 C CA . GLY A 1 84 ? -12.016 7.969 7.553 1.00 90.19 84 GLY A CA 1
ATOM 623 C C . GLY A 1 84 ? -10.611 7.972 8.174 1.00 90.19 84 GLY A C 1
ATOM 624 O O . GLY A 1 84 ? -10.458 8.409 9.320 1.00 90.19 84 GLY A O 1
ATOM 625 N N . TYR A 1 85 ? -9.589 7.535 7.434 1.00 92.81 85 TYR A N 1
ATOM 626 C CA . TYR A 1 85 ? -8.185 7.563 7.841 1.00 92.81 85 TYR A CA 1
ATOM 627 C C . TYR A 1 85 ? -7.359 8.438 6.898 1.00 92.81 85 TYR A C 1
ATOM 629 O O . TYR A 1 85 ? -7.627 8.522 5.700 1.00 92.81 85 TYR A O 1
ATOM 637 N N . ALA A 1 86 ? -6.319 9.062 7.445 1.00 91.62 86 ALA A N 1
ATOM 638 C CA . ALA A 1 86 ? -5.331 9.763 6.647 1.00 91.62 86 ALA A CA 1
ATOM 639 C C . ALA A 1 86 ? -4.512 8.735 5.841 1.00 91.62 86 ALA A C 1
ATOM 641 O O . ALA A 1 86 ? -4.004 7.778 6.439 1.00 91.62 86 ALA A O 1
ATOM 642 N N . PRO A 1 87 ? -4.357 8.912 4.516 1.00 91.38 87 PRO A N 1
ATOM 643 C CA . PRO A 1 87 ? -3.479 8.079 3.712 1.00 91.38 87 PRO A CA 1
ATOM 644 C C . PRO A 1 87 ? -2.054 8.129 4.250 1.00 91.38 87 PRO A C 1
ATOM 646 O O . PRO A 1 87 ? -1.561 9.198 4.620 1.00 91.38 87 PRO A O 1
ATOM 649 N N . GLN A 1 88 ? -1.389 6.980 4.277 1.00 91.56 88 GLN A N 1
ATOM 650 C CA . GLN A 1 88 ? -0.054 6.860 4.849 1.00 91.56 88 GLN A CA 1
ATOM 651 C C . GLN A 1 88 ? 0.880 6.112 3.897 1.00 91.56 88 GLN A C 1
ATOM 653 O O . GLN A 1 88 ? 0.518 5.025 3.444 1.00 91.56 88 GLN A O 1
ATOM 658 N N . PRO A 1 89 ? 2.071 6.653 3.585 1.00 91.38 89 PRO A N 1
ATOM 659 C CA . PRO A 1 89 ? 3.084 5.904 2.853 1.00 91.38 89 PRO A CA 1
ATOM 660 C C . PRO A 1 89 ? 3.578 4.743 3.723 1.00 91.38 89 PRO A C 1
ATOM 662 O O . PRO A 1 89 ? 3.879 4.924 4.905 1.00 91.38 89 PRO A O 1
ATOM 665 N N . VAL A 1 90 ? 3.617 3.542 3.149 1.00 91.38 90 VAL A N 1
ATOM 666 C CA . VAL A 1 90 ? 3.994 2.297 3.849 1.00 91.38 90 VAL A CA 1
ATOM 667 C C . VAL A 1 90 ? 5.245 1.648 3.283 1.00 91.38 90 VAL A C 1
ATOM 669 O O . VAL A 1 90 ? 5.879 0.846 3.960 1.00 91.38 90 VAL A O 1
ATOM 672 N N . ALA A 1 91 ? 5.619 2.013 2.062 1.00 87.12 91 ALA A N 1
ATOM 673 C CA . ALA A 1 91 ? 6.924 1.730 1.499 1.00 87.12 91 ALA A CA 1
ATOM 674 C C . ALA A 1 91 ? 7.261 2.848 0.521 1.00 87.12 91 ALA A C 1
ATOM 676 O O . ALA A 1 91 ? 6.504 3.081 -0.418 1.00 87.12 91 ALA A O 1
ATOM 677 N N . GLU A 1 92 ? 8.391 3.518 0.719 1.00 84.00 92 GLU A N 1
ATOM 678 C CA . GLU A 1 92 ? 8.877 4.540 -0.201 1.00 84.00 92 GLU A CA 1
ATOM 679 C C . GLU A 1 92 ? 10.329 4.255 -0.568 1.00 84.00 92 GLU A C 1
ATOM 681 O O . GLU A 1 92 ? 11.173 4.003 0.294 1.00 84.00 92 GLU A O 1
ATOM 686 N N . ARG A 1 93 ? 10.631 4.299 -1.863 1.00 77.88 93 ARG A N 1
ATOM 687 C CA . ARG A 1 93 ? 12.005 4.281 -2.359 1.00 77.88 93 ARG A CA 1
ATOM 688 C C . ARG A 1 93 ? 12.144 5.262 -3.494 1.00 77.88 93 ARG A C 1
ATOM 690 O O . ARG A 1 93 ? 11.427 5.160 -4.485 1.00 77.88 93 ARG A O 1
ATOM 697 N N . ARG A 1 94 ? 13.143 6.127 -3.399 1.00 79.31 94 ARG A N 1
ATOM 698 C CA . ARG A 1 94 ? 13.525 7.055 -4.456 1.00 79.31 94 ARG A CA 1
ATOM 699 C C . ARG A 1 94 ? 14.985 6.837 -4.819 1.00 79.31 94 ARG A C 1
ATOM 701 O O . ARG A 1 94 ? 15.822 6.725 -3.928 1.00 79.31 94 ARG A O 1
ATOM 708 N N . GLY A 1 95 ? 15.289 6.794 -6.106 1.00 74.62 95 GLY A N 1
ATOM 709 C CA . GLY A 1 95 ? 16.660 6.639 -6.582 1.00 74.62 95 GLY A CA 1
ATOM 710 C C . GLY A 1 95 ? 16.723 6.492 -8.090 1.00 74.62 95 GLY A C 1
ATOM 711 O O . GLY A 1 95 ? 15.697 6.501 -8.769 1.00 74.62 95 GLY A O 1
ATOM 712 N N . TRP A 1 96 ? 17.922 6.339 -8.637 1.00 74.38 96 TRP A N 1
ATOM 713 C CA . TRP A 1 96 ? 18.051 5.976 -10.042 1.00 74.38 96 TRP A CA 1
ATOM 714 C C . TRP A 1 96 ? 17.666 4.516 -10.230 1.00 74.38 96 TRP A C 1
ATOM 716 O O . TRP A 1 96 ? 18.029 3.677 -9.413 1.00 74.38 96 TRP A O 1
ATOM 726 N N . ASN A 1 97 ? 16.958 4.186 -11.311 1.00 69.56 97 ASN A N 1
ATOM 727 C CA . ASN A 1 97 ? 16.618 2.805 -11.678 1.00 69.56 97 ASN A CA 1
ATOM 728 C C . ASN A 1 97 ? 17.826 1.845 -11.648 1.00 69.56 97 ASN A C 1
ATOM 730 O O . ASN A 1 97 ? 17.644 0.670 -11.341 1.00 69.56 97 ASN A O 1
ATOM 734 N N . ALA A 1 98 ? 19.036 2.342 -11.926 1.00 65.69 98 ALA A N 1
ATOM 735 C CA . ALA A 1 98 ? 20.290 1.592 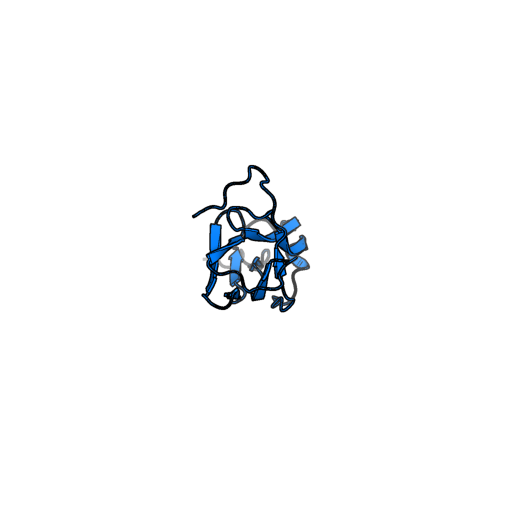-11.831 1.00 65.69 98 ALA A CA 1
ATOM 736 C C . ALA A 1 98 ? 20.694 1.216 -10.387 1.00 65.69 98 ALA A C 1
ATOM 738 O O . ALA A 1 98 ? 21.332 0.185 -10.188 1.00 65.69 98 ALA A O 1
ATOM 739 N N . ASP A 1 99 ? 20.273 1.996 -9.390 1.00 67.50 99 ASP A N 1
ATOM 740 C CA . ASP A 1 99 ? 20.591 1.794 -7.969 1.00 67.50 99 ASP A CA 1
ATOM 741 C C . ASP A 1 99 ? 19.595 0.859 -7.264 1.00 67.50 99 ASP A C 1
ATOM 743 O O . ASP A 1 99 ? 19.794 0.452 -6.112 1.00 67.50 99 ASP A O 1
ATOM 747 N N . TYR A 1 100 ? 18.488 0.498 -7.923 1.00 68.50 100 TYR A N 1
ATOM 748 C CA . TYR A 1 100 ? 17.522 -0.432 -7.348 1.00 68.50 100 TYR A CA 1
ATOM 749 C C . TYR A 1 100 ? 18.095 -1.853 -7.360 1.00 68.50 100 TYR A C 1
ATOM 751 O O . TYR A 1 100 ? 17.969 -2.589 -8.335 1.00 68.50 100 TYR A O 1
ATOM 759 N N . GLY A 1 101 ? 18.704 -2.243 -6.236 1.00 68.44 101 GLY A N 1
ATOM 760 C CA . GLY A 1 101 ? 19.170 -3.607 -5.969 1.00 68.44 101 GLY A CA 1
ATOM 761 C C . GLY A 1 101 ? 18.033 -4.646 -5.851 1.00 68.44 101 GLY A C 1
ATOM 762 O O . GLY A 1 101 ? 17.028 -4.579 -6.561 1.00 68.44 101 GLY A O 1
ATOM 763 N N . PRO A 1 102 ? 18.138 -5.669 -4.985 1.00 75.19 102 PRO A N 1
ATOM 764 C CA . PRO A 1 102 ? 17.046 -6.621 -4.775 1.00 75.19 102 PRO A CA 1
ATOM 765 C C . PRO A 1 102 ? 15.755 -5.930 -4.284 1.00 75.19 102 PRO A C 1
ATOM 767 O O . PRO A 1 102 ? 15.786 -4.865 -3.662 1.00 75.19 102 PRO A O 1
ATOM 770 N N . SER A 1 103 ? 14.603 -6.527 -4.604 1.00 80.00 103 SER A N 1
ATOM 771 C CA . SER A 1 103 ? 13.308 -6.077 -4.093 1.00 80.00 103 SER A CA 1
ATOM 772 C C . SER A 1 103 ? 13.251 -6.375 -2.608 1.00 80.00 103 SER A C 1
ATOM 774 O O . SER A 1 103 ? 13.760 -7.408 -2.166 1.00 80.00 103 SER A O 1
ATOM 776 N N . GLN A 1 104 ? 12.636 -5.478 -1.851 1.00 85.31 104 GLN A N 1
ATOM 777 C CA . GLN A 1 104 ? 12.507 -5.622 -0.407 1.00 85.31 104 GLN A CA 1
ATOM 778 C C . GLN A 1 104 ? 11.082 -6.040 -0.055 1.00 85.31 104 GLN A C 1
ATOM 780 O O . GLN A 1 104 ? 10.154 -5.819 -0.831 1.00 85.31 104 GLN A O 1
ATOM 785 N N . VAL A 1 105 ? 10.915 -6.692 1.096 1.00 90.00 105 VAL A N 1
ATOM 786 C CA . VAL A 1 105 ? 9.596 -6.977 1.670 1.00 90.00 105 VAL A CA 1
ATOM 787 C C . VAL A 1 105 ? 9.514 -6.246 2.997 1.00 90.00 105 VAL A C 1
ATOM 789 O O . VAL A 1 105 ? 10.243 -6.585 3.934 1.00 90.00 105 VAL A O 1
ATOM 792 N N . HIS A 1 106 ? 8.646 -5.241 3.050 1.00 89.25 106 HIS A N 1
ATOM 793 C CA . HIS A 1 106 ? 8.425 -4.402 4.224 1.00 89.25 106 HIS A CA 1
ATOM 794 C C . HIS A 1 106 ? 7.541 -5.150 5.228 1.00 89.25 106 HIS A C 1
ATOM 796 O O . HIS A 1 106 ? 6.504 -5.693 4.846 1.00 89.25 106 HIS A O 1
ATOM 802 N N . ARG A 1 107 ? 7.967 -5.217 6.498 1.00 93.31 107 ARG A N 1
ATOM 803 C CA . ARG A 1 107 ? 7.322 -6.043 7.546 1.00 93.31 107 ARG A CA 1
ATOM 804 C C . ARG A 1 107 ? 6.882 -5.279 8.794 1.00 93.31 107 ARG A C 1
ATOM 806 O O . ARG A 1 107 ? 6.504 -5.876 9.798 1.00 93.31 107 ARG A O 1
ATOM 813 N N . GLU A 1 108 ? 6.953 -3.956 8.761 1.00 91.62 108 GLU A N 1
ATOM 814 C CA . GLU A 1 108 ? 6.595 -3.122 9.907 1.00 91.62 108 GLU A CA 1
ATOM 815 C C . GLU A 1 108 ? 5.082 -2.966 10.028 1.00 91.62 108 GLU A C 1
ATOM 817 O O . GLU A 1 108 ? 4.397 -2.802 9.020 1.00 91.62 108 GLU A O 1
ATOM 822 N N . VAL A 1 109 ? 4.564 -2.980 11.260 1.00 94.00 109 VAL A N 1
ATOM 823 C CA . VAL A 1 109 ? 3.140 -2.744 11.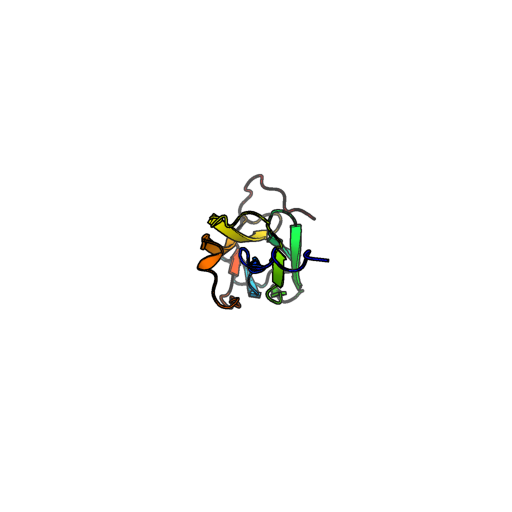541 1.00 94.00 109 VAL A CA 1
ATOM 824 C C . VAL A 1 109 ? 2.753 -1.331 11.111 1.00 94.00 109 VAL A C 1
ATOM 826 O O . VAL A 1 109 ? 3.318 -0.346 11.590 1.00 94.00 109 VAL A O 1
ATOM 829 N N . ILE A 1 110 ? 1.732 -1.226 10.263 1.00 94.94 110 ILE A N 1
ATOM 830 C CA . ILE A 1 110 ? 1.243 0.058 9.755 1.00 94.94 110 ILE A CA 1
ATOM 831 C C . ILE A 1 110 ? 0.151 0.576 10.689 1.00 94.94 110 ILE A C 1
ATOM 833 O O . ILE A 1 110 ? -0.910 -0.031 10.814 1.00 94.94 110 ILE A O 1
ATOM 837 N N . GLY A 1 111 ? 0.388 1.715 11.337 1.00 95.25 111 GLY A N 1
ATOM 838 C CA . GLY A 1 111 ? -0.601 2.370 12.195 1.00 95.25 111 GLY A CA 1
ATOM 839 C C . GLY A 1 111 ? -1.287 3.542 11.501 1.00 95.25 111 GLY A C 1
ATOM 840 O O . GLY A 1 111 ? -0.736 4.639 11.535 1.00 95.25 111 GLY A O 1
ATOM 841 N N . LEU A 1 112 ? -2.493 3.341 10.961 1.00 94.75 112 LEU A N 1
ATOM 842 C CA . LEU A 1 112 ? -3.260 4.406 10.310 1.00 94.75 112 LEU A CA 1
ATOM 843 C C . LEU A 1 112 ? -3.874 5.367 11.327 1.00 94.75 112 LEU A C 1
ATOM 845 O O . LEU A 1 112 ? -4.522 4.965 12.298 1.00 94.75 112 LEU A O 1
ATOM 849 N N . GLN A 1 113 ? -3.703 6.659 11.071 1.00 94.19 113 GLN A N 1
ATOM 850 C CA . GLN A 1 113 ? -4.281 7.733 11.870 1.00 94.19 113 GLN A CA 1
ATOM 851 C C . GLN A 1 113 ? -5.680 8.069 11.345 1.00 94.19 113 GLN A C 1
ATOM 853 O O . GLN A 1 113 ? -5.852 8.305 10.150 1.00 94.19 113 GLN A O 1
ATOM 858 N N . ARG A 1 114 ? -6.682 8.143 12.227 1.00 91.75 114 ARG A N 1
ATOM 859 C CA . ARG A 1 114 ? -8.000 8.676 11.852 1.00 91.75 114 ARG A CA 1
ATOM 860 C C . ARG A 1 114 ? -7.884 10.144 11.456 1.00 91.75 114 ARG A C 1
ATOM 862 O O . ARG A 1 114 ? -7.222 10.921 12.142 1.00 91.75 114 ARG A O 1
ATOM 869 N N . GLY A 1 115 ? -8.559 10.521 10.380 1.00 81.75 115 GLY A N 1
ATOM 870 C CA . GLY A 1 115 ? -8.561 11.889 9.877 1.00 81.75 115 GLY A CA 1
ATOM 871 C C . GLY A 1 115 ? -9.150 11.952 8.477 1.00 81.75 115 GLY A C 1
ATOM 872 O O . GLY A 1 115 ? -8.804 11.147 7.619 1.00 81.75 115 GLY A O 1
ATOM 873 N N . GLN A 1 116 ? -10.052 12.904 8.244 1.00 65.56 116 GLN A N 1
ATOM 874 C CA . GLN A 1 116 ? -10.556 13.191 6.904 1.00 65.56 116 GLN A CA 1
ATOM 875 C C . GLN A 1 116 ? -9.546 14.083 6.187 1.00 65.56 116 GLN A C 1
ATOM 877 O O . GLN A 1 116 ? -9.362 15.236 6.564 1.00 65.56 116 GLN A O 1
ATOM 882 N N . THR A 1 117 ? -8.889 13.563 5.155 1.00 65.38 117 THR A N 1
ATOM 883 C CA . THR A 1 117 ? -7.914 14.332 4.363 1.00 65.38 117 THR A CA 1
ATOM 884 C C . THR A 1 117 ? -8.469 14.815 3.024 1.00 65.38 117 THR A C 1
ATOM 886 O O . THR A 1 117 ? -7.707 15.278 2.186 1.00 65.38 117 THR A O 1
ATOM 889 N N . GLY A 1 118 ? -9.778 14.692 2.767 1.00 66.75 118 GLY A N 1
ATOM 890 C CA . GLY A 1 118 ? -10.369 14.988 1.450 1.00 66.75 118 GLY A CA 1
ATOM 891 C C . GLY A 1 118 ? -9.874 14.071 0.317 1.00 66.75 118 GLY A C 1
ATOM 892 O O . GLY A 1 118 ? -10.382 14.142 -0.796 1.00 66.75 118 GLY A O 1
ATOM 893 N N . TYR A 1 119 ? -8.913 13.190 0.604 1.00 71.19 119 TYR A N 1
ATOM 894 C CA . TYR A 1 119 ? -8.399 12.174 -0.294 1.00 71.19 119 TYR A CA 1
ATOM 895 C C . TYR A 1 119 ? -9.388 11.011 -0.349 1.00 71.19 119 TYR A C 1
ATOM 897 O O . TYR A 1 119 ? -9.718 10.424 0.682 1.00 71.19 119 TYR A O 1
ATOM 905 N N . GLN A 1 120 ? -9.858 10.684 -1.549 1.00 81.31 120 GLN A N 1
ATOM 906 C CA . GLN A 1 120 ? -10.715 9.529 -1.786 1.00 81.31 120 GLN A CA 1
ATOM 907 C C . GLN A 1 120 ? -9.841 8.331 -2.134 1.00 81.31 120 GLN A C 1
ATOM 909 O O . GLN A 1 120 ? -9.052 8.388 -3.079 1.00 81.31 120 GLN A O 1
ATOM 914 N N . CYS A 1 121 ? -9.973 7.249 -1.369 1.00 84.31 121 CYS A N 1
ATOM 915 C CA . CYS A 1 121 ? -9.269 6.022 -1.693 1.00 84.31 121 CYS A CA 1
ATOM 916 C C . CYS A 1 121 ? -9.827 5.454 -3.009 1.00 84.31 121 CYS A C 1
ATOM 918 O O . CYS A 1 121 ? -11.042 5.259 -3.102 1.00 84.31 121 CYS A O 1
ATOM 920 N N . PRO A 1 122 ? -8.986 5.174 -4.022 1.00 83.12 122 PRO A N 1
ATOM 921 C CA . PRO A 1 122 ? -9.422 4.425 -5.190 1.00 83.12 122 PRO A CA 1
ATOM 922 C C . PRO A 1 122 ? -10.010 3.081 -4.746 1.00 83.12 122 PRO A C 1
ATOM 924 O O . PRO A 1 122 ? -9.497 2.437 -3.821 1.00 83.12 122 PRO A O 1
ATOM 927 N N . GLN A 1 123 ? -11.117 2.708 -5.391 1.00 71.69 123 GLN A N 1
ATOM 928 C CA . GLN A 1 123 ? -11.812 1.451 -5.138 1.00 71.69 123 GLN A CA 1
ATOM 929 C C . GLN A 1 123 ? -11.126 0.315 -5.878 1.00 71.69 123 GLN A C 1
ATOM 931 O O . GLN A 1 123 ? -10.961 0.402 -7.111 1.00 71.69 123 GLN A O 1
#

Sequence (123 aa):
MPALLLLQGCMPRSVIVHDGLDTTVVDRHTRQPLAGVSIIDAGVVVARSDAQGRVQLAPRRTLKLEPLMGEANVMLNLLACKDGYAPQPVAERRGWNADYGPSQVHREVIGLQRGQTGYQCPQ

Solvent-accessible surface area (backbone atoms only — not comparable to full-atom values): 7338 Å² total; per-residue (Å²): 138,88,82,83,81,77,76,88,75,68,78,77,43,68,38,75,66,42,61,15,36,49,32,41,32,21,34,56,83,81,63,44,58,35,49,66,31,33,31,26,47,93,80,40,75,76,40,57,20,38,88,73,4,38,34,76,39,79,55,41,72,44,79,45,84,61,91,62,94,65,82,42,81,42,75,35,51,36,31,40,28,37,91,65,31,37,70,38,81,75,46,78,51,74,46,42,49,86,72,62,68,83,79,52,69,47,60,67,72,43,60,42,45,77,36,85,69,90,73,77,64,74,129

Secondary structure (DSSP, 8-state):
-----S-SS-PPEEEEEE-EEEEEEEETTT--B-SSPEEEETTEEEEE--TT-EEEE--EEEEE--SS----EEEEEEEEE-TTB--EEEEEEEEEGGG--S--EE-SPEEEPB---SPPPP-

Nearest PDB structures (foldseek):
  2gpz-assembly1_A  TM=4.469E-01  e=7.536E-02  Salmonella enterica subsp. enterica serovar Dublin
  3cbr-assembly1_B-2  TM=3.948E-01  e=6.427E-01  unclassified
  7a7d-assembly1_d  TM=3.323E-01  e=4.647E+00  Homo sapiens
  8uun-assembly1_C  TM=2.018E-01  e=2.994E+00  Severe acute respiratory syndrome coronavirus 2

Mean predicted aligned error: 8.45 Å

Radius of gyration: 18.33 Å; Cα contacts (8 Å, |Δi|>4): 277; chains: 1; bounding box: 38×25×64 Å

pLDDT: mean 80.92, std 15.88, range [42.84, 97.5]

Foldseek 3Di:
DPPPPPPPDDDFAKFFQAFWEWEAEAAQVVRQTDFQWFWDWPQDGQWTAHPRRTTTGHTDIDTDDDPDPDFDWDWTWTWTDDPQWDIDTQDIDTDTRVPDDDGHYRYDYHHTYGDDPVDDRDD